Protein AF-A0A453MXB5-F1 (afdb_monomer_lite)

Secondary structure (DSSP, 8-state):
---BTTTS---TTSSS-S--S--TT----BGGGGB-TTT-SB-HHHHHHHS-HHHHHHHHTSPP--S-PPP----TTSSS----HHHHHHHHHHHHHTSS------------THHHHHTTS----

Organism: Aegilops tauschii subsp. strangulata (NCBI:txid200361)

Structure (mmCIF, N/CA/C/O backbone):
data_AF-A0A453MXB5-F1
#
_entry.id   AF-A0A453MXB5-F1
#
loop_
_atom_site.group_PDB
_atom_site.id
_atom_site.type_symbol
_atom_site.label_atom_id
_atom_site.label_alt_id
_atom_site.label_comp_id
_atom_site.label_asym_id
_atom_site.label_entity_id
_atom_site.label_seq_id
_atom_site.pdbx_PDB_ins_code
_atom_site.Cartn_x
_atom_site.Cartn_y
_atom_site.Cartn_z
_atom_site.occupancy
_atom_site.B_iso_or_equiv
_atom_site.auth_seq_id
_atom_site.auth_comp_id
_atom_site.auth_asym_id
_atom_site.auth_atom_id
_atom_site.pdbx_PDB_model_num
ATOM 1 N N . SER A 1 1 ? -10.078 7.341 7.292 1.00 56.44 1 SER A N 1
ATOM 2 C CA . SER A 1 1 ? -8.613 7.198 7.184 1.00 56.44 1 SER A CA 1
ATOM 3 C C . SER A 1 1 ? -7.994 8.289 6.319 1.00 56.44 1 SER A C 1
ATOM 5 O O . SER A 1 1 ? -8.645 8.797 5.415 1.00 56.44 1 SER A O 1
ATOM 7 N N . LYS A 1 2 ? -6.744 8.692 6.587 1.00 69.81 2 LYS A N 1
ATOM 8 C CA . LYS A 1 2 ? -6.060 9.813 5.884 1.00 69.81 2 LYS A CA 1
ATOM 9 C C . LYS A 1 2 ? -5.199 9.401 4.677 1.00 69.81 2 LYS A C 1
ATOM 11 O O . LYS A 1 2 ? -4.525 10.253 4.109 1.00 69.81 2 LYS A O 1
ATOM 16 N N . ILE A 1 3 ? -5.202 8.125 4.302 1.00 78.00 3 ILE A N 1
ATOM 17 C CA . ILE A 1 3 ? -4.267 7.560 3.318 1.00 78.00 3 ILE A CA 1
ATOM 18 C C . ILE A 1 3 ? -4.746 7.848 1.886 1.00 78.00 3 ILE A C 1
ATOM 20 O O . ILE A 1 3 ? -5.895 7.555 1.536 1.00 78.00 3 ILE A O 1
ATOM 24 N N . ASN A 1 4 ? -3.860 8.405 1.059 1.00 82.94 4 ASN A N 1
ATOM 25 C CA . ASN A 1 4 ? -4.102 8.716 -0.348 1.00 82.94 4 ASN A CA 1
ATOM 26 C C . ASN A 1 4 ? -3.652 7.552 -1.242 1.00 82.94 4 ASN A C 1
ATOM 28 O O . ASN A 1 4 ? -2.498 7.132 -1.201 1.00 82.94 4 ASN A O 1
ATOM 32 N N . ILE A 1 5 ? -4.551 7.066 -2.099 1.00 83.56 5 ILE A N 1
ATOM 33 C CA . ILE A 1 5 ? -4.321 5.897 -2.962 1.00 83.56 5 ILE A CA 1
ATOM 34 C C . ILE A 1 5 ? -3.153 6.115 -3.945 1.00 83.56 5 ILE A C 1
ATOM 36 O O . ILE A 1 5 ? -2.433 5.175 -4.277 1.00 83.56 5 ILE A O 1
ATOM 40 N N . TRP A 1 6 ? -2.963 7.348 -4.424 1.00 81.94 6 TRP A N 1
ATOM 41 C CA . TRP A 1 6 ? -2.036 7.668 -5.518 1.00 81.94 6 TRP A CA 1
ATOM 42 C C . TRP A 1 6 ? -0.664 8.137 -5.033 1.00 81.94 6 TRP A C 1
ATOM 44 O O . TRP A 1 6 ? 0.345 7.953 -5.720 1.00 81.94 6 TRP A O 1
ATOM 54 N N . GLU A 1 7 ? -0.623 8.786 -3.872 1.00 78.75 7 GLU A N 1
ATOM 55 C CA . GLU A 1 7 ? 0.593 9.415 -3.352 1.00 78.75 7 GLU A CA 1
ATOM 56 C C . GLU A 1 7 ? 1.331 8.508 -2.367 1.00 78.75 7 GLU A C 1
ATOM 58 O O . GLU A 1 7 ? 2.570 8.439 -2.412 1.00 78.75 7 GLU A O 1
ATOM 63 N N . ASP A 1 8 ? 0.582 7.767 -1.546 1.00 78.62 8 ASP A N 1
ATOM 64 C CA . ASP A 1 8 ? 1.132 6.961 -0.465 1.00 78.62 8 ASP A CA 1
ATOM 65 C C . ASP A 1 8 ? 1.574 5.568 -0.924 1.00 78.62 8 ASP A C 1
ATOM 67 O O . ASP A 1 8 ? 1.127 5.001 -1.924 1.00 78.62 8 ASP A O 1
ATOM 71 N N . CYS A 1 9 ? 2.511 4.997 -0.166 1.00 76.56 9 CYS A N 1
ATOM 72 C CA . CYS A 1 9 ? 3.048 3.661 -0.414 1.00 76.56 9 CYS A CA 1
ATOM 73 C C . CYS A 1 9 ? 2.100 2.583 0.127 1.00 76.56 9 CYS A C 1
ATOM 75 O O . CYS A 1 9 ? 2.360 1.994 1.176 1.00 76.56 9 CYS A O 1
ATOM 77 N N . LEU A 1 10 ? 1.003 2.352 -0.589 1.00 77.31 10 LEU A N 1
ATOM 78 C CA . LEU A 1 10 ? -0.075 1.458 -0.176 1.00 77.31 10 LEU A CA 1
ATOM 79 C C . LEU A 1 10 ? 0.236 -0.037 -0.365 1.00 77.31 10 LEU A C 1
ATOM 81 O O . LEU A 1 10 ? -0.278 -0.873 0.370 1.00 77.31 10 LEU A O 1
ATOM 85 N N . ILE A 1 11 ? 1.080 -0.395 -1.338 1.00 79.50 11 ILE A N 1
ATOM 86 C CA . ILE A 1 11 ? 1.325 -1.793 -1.715 1.00 79.50 11 ILE A CA 1
ATOM 87 C C . ILE A 1 11 ? 2.590 -2.320 -1.016 1.00 79.50 11 ILE A C 1
ATOM 89 O O . ILE A 1 11 ? 3.694 -1.922 -1.394 1.00 79.50 11 ILE A O 1
ATOM 93 N N . PRO A 1 12 ? 2.497 -3.279 -0.077 1.00 67.12 12 PRO A N 1
ATOM 94 C CA . PRO A 1 12 ? 3.662 -3.761 0.669 1.00 67.12 12 PRO A CA 1
ATOM 95 C C . PRO A 1 12 ? 4.668 -4.558 -0.182 1.00 67.12 12 PRO A C 1
ATOM 97 O O . PRO A 1 12 ? 5.870 -4.479 0.064 1.00 67.12 12 PRO A O 1
ATOM 100 N N . ASN A 1 13 ? 4.202 -5.282 -1.208 1.00 65.88 13 ASN A N 1
ATOM 101 C CA . ASN A 1 13 ? 5.012 -6.242 -1.979 1.00 65.88 13 ASN A CA 1
ATOM 102 C C . ASN A 1 13 ? 5.480 -5.735 -3.362 1.00 65.88 13 ASN A C 1
ATOM 104 O O . ASN A 1 13 ? 5.952 -6.524 -4.178 1.00 65.88 13 ASN A O 1
ATOM 108 N N . SER A 1 14 ? 5.343 -4.439 -3.660 1.00 69.19 14 SER A N 1
ATOM 109 C CA . SER A 1 14 ? 5.809 -3.845 -4.926 1.00 69.19 14 SER A CA 1
ATOM 110 C C . SER A 1 14 ? 7.140 -3.115 -4.735 1.00 69.19 14 SER A C 1
ATOM 112 O O . SER A 1 14 ? 7.382 -2.534 -3.682 1.00 69.19 14 SER A O 1
ATOM 114 N N . SER A 1 15 ? 7.999 -3.090 -5.757 1.00 70.62 15 SER A N 1
ATOM 115 C CA . SER A 1 15 ? 9.268 -2.346 -5.728 1.00 70.62 15 SER A CA 1
ATOM 116 C C . SER A 1 15 ? 9.053 -0.839 -5.551 1.00 70.62 15 SER A C 1
ATOM 118 O O . SER A 1 15 ? 9.760 -0.200 -4.772 1.00 70.62 15 SER A O 1
ATOM 120 N N . SER A 1 16 ? 8.040 -0.281 -6.220 1.00 73.62 16 SER A N 1
ATOM 121 C CA . SER A 1 16 ? 7.628 1.119 -6.076 1.00 73.62 16 SER A CA 1
ATOM 122 C C . SER A 1 16 ? 6.764 1.356 -4.837 1.00 73.62 16 SER A C 1
ATOM 124 O O . SER A 1 16 ? 6.662 2.493 -4.385 1.00 73.62 16 SER A O 1
ATOM 126 N N . ARG A 1 17 ? 6.121 0.302 -4.308 1.00 74.56 17 ARG A N 1
ATOM 127 C CA . ARG A 1 17 ? 5.091 0.332 -3.245 1.00 74.56 17 ARG A CA 1
ATOM 128 C C . ARG A 1 17 ? 3.890 1.241 -3.521 1.00 74.56 17 ARG A C 1
ATOM 130 O O . ARG A 1 17 ? 3.016 1.388 -2.675 1.00 74.56 17 ARG A O 1
ATOM 137 N N . LYS A 1 18 ? 3.831 1.804 -4.721 1.00 82.25 18 LYS A N 1
ATOM 138 C CA . LYS A 1 18 ? 2.734 2.604 -5.247 1.00 82.25 18 LYS A CA 1
ATOM 139 C C . LYS A 1 18 ? 1.976 1.779 -6.269 1.00 82.25 18 LYS A C 1
ATOM 141 O O . LYS A 1 18 ? 2.555 0.882 -6.892 1.00 82.25 18 LYS A O 1
ATOM 146 N N . ILE A 1 19 ? 0.709 2.114 -6.452 1.00 83.75 19 ILE A N 1
ATOM 147 C CA . ILE A 1 19 ? -0.058 1.630 -7.594 1.00 83.75 19 ILE A CA 1
ATOM 148 C C . ILE A 1 19 ? 0.619 2.074 -8.895 1.00 83.75 19 ILE A C 1
ATOM 150 O O . ILE A 1 19 ? 1.190 3.163 -8.988 1.00 83.75 19 ILE A O 1
ATOM 154 N N . ILE A 1 20 ? 0.602 1.187 -9.880 1.00 84.81 20 ILE A N 1
ATOM 155 C CA . ILE A 1 20 ? 1.126 1.433 -11.229 1.00 84.81 20 ILE A CA 1
ATOM 156 C C . ILE A 1 20 ? 0.029 1.906 -12.180 1.00 84.81 20 ILE A C 1
ATOM 158 O O . ILE A 1 20 ? 0.331 2.487 -13.220 1.00 84.81 20 ILE A O 1
ATOM 162 N N . THR A 1 21 ? -1.233 1.696 -11.808 1.00 83.69 21 THR A N 1
ATOM 163 C CA . THR A 1 21 ? -2.396 2.224 -12.511 1.00 83.69 21 THR A CA 1
ATOM 164 C C . THR A 1 21 ? -2.273 3.738 -12.662 1.00 83.69 21 THR A C 1
ATOM 166 O O . THR A 1 21 ? -2.029 4.462 -11.698 1.00 83.69 21 THR A O 1
ATOM 169 N N . VAL A 1 22 ? -2.468 4.239 -13.881 1.00 81.62 22 VAL A N 1
ATOM 170 C CA . VAL A 1 22 ? -2.443 5.679 -14.156 1.00 81.62 22 VAL A CA 1
ATOM 171 C C . VAL A 1 22 ? -3.751 6.308 -13.673 1.00 81.62 22 VAL A C 1
ATOM 173 O O . VAL A 1 22 ? -4.832 5.847 -14.038 1.00 81.62 22 VAL A O 1
ATOM 176 N N . ARG A 1 23 ? -3.659 7.386 -12.883 1.00 76.62 23 ARG A N 1
ATOM 177 C CA . ARG A 1 23 ? -4.818 8.055 -12.263 1.00 76.62 23 ARG A CA 1
ATOM 178 C C . ARG A 1 23 ? -5.910 8.464 -13.251 1.00 76.62 23 ARG A C 1
ATOM 180 O O . ARG A 1 23 ? -7.087 8.336 -12.930 1.00 76.62 23 ARG A O 1
ATOM 187 N N . GLY A 1 24 ? -5.544 8.941 -14.441 1.00 75.88 24 GLY A N 1
ATOM 188 C CA . GLY A 1 24 ? -6.515 9.436 -15.423 1.00 75.88 24 GLY A CA 1
ATOM 189 C C . GLY A 1 24 ? -7.453 10.499 -14.826 1.00 75.88 24 GLY A C 1
ATOM 190 O O . GLY A 1 24 ? -7.021 11.317 -14.017 1.00 75.88 24 GLY A O 1
ATOM 191 N N . ASN A 1 25 ? -8.738 10.464 -15.200 1.00 71.75 25 ASN A N 1
ATOM 192 C CA . ASN A 1 25 ? -9.783 11.368 -14.693 1.00 71.75 25 ASN A CA 1
ATOM 193 C C . ASN A 1 25 ? -10.586 10.763 -13.522 1.00 71.75 25 ASN A C 1
ATOM 195 O O . ASN A 1 25 ? -11.815 10.816 -13.504 1.00 71.75 25 ASN A O 1
ATOM 199 N N . ARG A 1 26 ? -9.915 10.089 -12.586 1.00 73.12 26 ARG A N 1
ATOM 200 C CA . ARG A 1 26 ? -10.600 9.373 -11.501 1.00 73.12 26 ARG A CA 1
ATOM 201 C C . ARG A 1 26 ? -10.822 10.250 -10.282 1.00 73.12 26 ARG A C 1
ATOM 203 O O . ARG A 1 26 ? -9.920 10.968 -9.846 1.00 73.12 26 ARG A O 1
ATOM 210 N N . VAL A 1 27 ? -12.031 10.128 -9.739 1.00 75.69 27 VAL A N 1
ATOM 211 C CA . VAL A 1 27 ? -12.520 10.891 -8.584 1.00 75.69 27 VAL A CA 1
ATOM 212 C C . VAL A 1 27 ? -12.009 10.303 -7.268 1.00 75.69 27 VAL A C 1
ATOM 214 O O . VAL A 1 27 ? -11.748 11.059 -6.339 1.00 75.69 27 VAL A O 1
ATOM 217 N N . LEU A 1 28 ? -11.793 8.983 -7.214 1.00 80.94 28 LEU A N 1
ATOM 218 C CA . LEU A 1 28 ? -11.323 8.293 -6.013 1.00 80.94 28 LEU A CA 1
ATOM 219 C C . LEU A 1 28 ? -9.921 8.768 -5.630 1.00 80.94 28 LEU A C 1
ATOM 221 O O . LEU A 1 28 ? -8.984 8.709 -6.433 1.00 80.94 28 LEU A O 1
ATOM 225 N N . THR A 1 29 ? -9.768 9.229 -4.397 1.00 83.31 29 THR A N 1
ATOM 226 C CA . THR A 1 29 ? -8.509 9.746 -3.849 1.00 83.31 29 THR A CA 1
ATOM 227 C C . THR A 1 29 ? -8.064 8.999 -2.606 1.00 83.31 29 THR A C 1
ATOM 229 O O . THR A 1 29 ? -6.858 8.898 -2.368 1.00 83.31 29 THR A O 1
ATOM 232 N N . ARG A 1 30 ? -8.999 8.449 -1.828 1.00 84.75 30 ARG A N 1
ATOM 233 C CA . ARG A 1 30 ? -8.707 7.884 -0.511 1.00 84.75 30 ARG A CA 1
ATOM 234 C C . ARG A 1 30 ? -9.082 6.424 -0.404 1.00 84.75 30 ARG A C 1
ATOM 236 O O . ARG A 1 30 ? -10.072 5.977 -0.961 1.00 84.75 30 ARG A O 1
ATOM 243 N N . VAL A 1 31 ? -8.314 5.705 0.404 1.00 83.94 31 VAL A N 1
ATOM 244 C CA . VAL A 1 31 ? -8.510 4.267 0.639 1.00 83.94 31 VAL A CA 1
ATOM 245 C C . VAL A 1 31 ? -9.875 3.966 1.251 1.00 83.94 31 VAL A C 1
ATOM 247 O O . VAL A 1 31 ? -10.469 2.945 0.937 1.00 83.94 31 VAL A O 1
ATOM 250 N N . GLU A 1 32 ? -10.392 4.874 2.082 1.00 83.62 32 GLU A N 1
ATOM 251 C CA . GLU A 1 32 ? -11.722 4.744 2.689 1.00 83.62 32 GLU A CA 1
ATOM 252 C C . GLU A 1 32 ? -12.858 4.707 1.657 1.00 83.62 32 GLU A C 1
ATOM 254 O O . GLU A 1 32 ? -13.893 4.118 1.928 1.00 83.62 32 GLU A O 1
ATOM 259 N N . GLU A 1 33 ? -12.651 5.277 0.466 1.00 86.50 33 GLU A N 1
ATOM 260 C CA . GLU A 1 33 ? -13.631 5.266 -0.629 1.00 86.50 33 GLU A CA 1
ATOM 261 C C . GLU A 1 33 ? -13.645 3.932 -1.393 1.00 86.50 33 GLU A C 1
ATOM 263 O O . GLU A 1 33 ? -14.530 3.709 -2.211 1.00 86.50 33 GLU A O 1
ATOM 268 N N . LEU A 1 34 ? -12.661 3.056 -1.153 1.00 87.75 34 LEU A N 1
ATOM 269 C CA . LEU A 1 34 ? -12.596 1.702 -1.716 1.00 87.75 34 LEU A CA 1
ATOM 270 C C . LEU A 1 34 ? -13.214 0.648 -0.780 1.00 87.75 34 LEU A C 1
ATOM 272 O O . LEU A 1 34 ? -13.198 -0.538 -1.103 1.00 87.75 34 LEU A O 1
ATOM 276 N N . ILE A 1 35 ? -13.678 1.054 0.404 1.00 87.75 35 ILE A N 1
ATOM 277 C CA . ILE A 1 35 ? -14.250 0.170 1.422 1.00 87.75 35 ILE A CA 1
ATOM 278 C C . ILE A 1 35 ? -15.762 0.382 1.430 1.00 87.75 35 ILE A C 1
ATOM 280 O O . ILE A 1 35 ? -16.233 1.513 1.544 1.00 87.75 35 ILE A O 1
ATOM 284 N N . ASP A 1 36 ? -16.520 -0.707 1.348 1.00 86.69 36 ASP A N 1
ATOM 285 C CA . ASP A 1 36 ? -17.973 -0.664 1.459 1.00 86.69 36 ASP A CA 1
ATOM 286 C C . ASP A 1 36 ? -18.364 -0.240 2.891 1.00 86.69 36 ASP A C 1
ATOM 288 O O . ASP A 1 36 ? -18.003 -0.919 3.862 1.00 86.69 36 ASP A O 1
ATOM 292 N N . PRO A 1 37 ? -19.107 0.871 3.063 1.00 82.94 37 PRO A N 1
ATOM 293 C CA . PRO A 1 37 ? -19.467 1.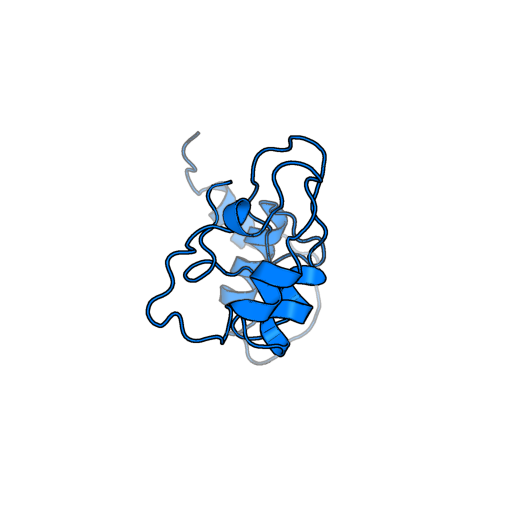393 4.379 1.00 82.94 37 PRO A CA 1
ATOM 294 C C . PRO A 1 37 ? -20.404 0.475 5.177 1.00 82.94 37 PRO A C 1
ATOM 296 O O . PRO A 1 37 ? -20.535 0.659 6.388 1.00 82.94 37 PRO A O 1
ATOM 299 N N . ILE A 1 38 ? -21.075 -0.484 4.531 1.00 82.50 38 ILE A N 1
ATOM 3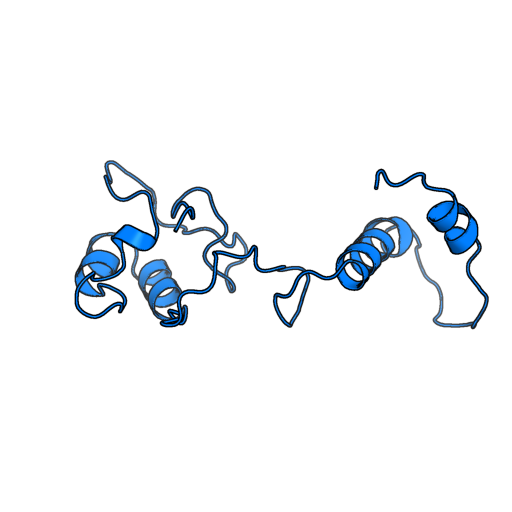00 C CA . ILE A 1 38 ? -22.031 -1.396 5.170 1.00 82.50 38 ILE A CA 1
ATOM 301 C C . ILE A 1 38 ? -21.313 -2.638 5.692 1.00 82.50 38 ILE A C 1
ATOM 303 O O . ILE A 1 38 ? -21.503 -3.031 6.843 1.00 82.50 38 ILE A O 1
ATOM 307 N N . THR A 1 39 ? -20.496 -3.268 4.848 1.00 83.56 39 THR A N 1
ATOM 308 C CA . THR A 1 39 ? -19.792 -4.511 5.194 1.00 83.56 39 THR A CA 1
ATOM 309 C C . THR A 1 39 ? -18.451 -4.257 5.880 1.00 83.56 39 THR A C 1
ATOM 311 O O . THR A 1 39 ? -17.949 -5.127 6.593 1.00 83.56 39 THR A O 1
ATOM 314 N N . GLY A 1 40 ? -17.863 -3.074 5.684 1.00 83.75 40 GLY A N 1
ATOM 315 C CA . GLY A 1 40 ? -16.502 -2.761 6.115 1.00 83.75 40 GLY A CA 1
ATOM 316 C C . GLY A 1 40 ? -15.443 -3.593 5.388 1.00 83.75 40 GLY A C 1
ATOM 317 O O . GLY A 1 40 ? -14.320 -3.700 5.881 1.00 83.75 40 GLY A O 1
ATOM 318 N N . ALA A 1 41 ? -15.804 -4.222 4.268 1.00 87.31 41 ALA A N 1
ATOM 319 C CA . ALA A 1 41 ? -14.915 -4.985 3.406 1.00 87.31 41 ALA A CA 1
ATOM 320 C C . ALA A 1 41 ? -14.513 -4.154 2.178 1.00 87.31 41 ALA A C 1
ATOM 322 O O . ALA A 1 41 ? -15.075 -3.091 1.919 1.00 87.31 41 ALA A O 1
ATOM 323 N N . TRP A 1 42 ? -13.525 -4.628 1.421 1.00 91.12 42 TRP A N 1
ATOM 324 C CA . TRP A 1 42 ? -13.172 -4.009 0.146 1.00 91.12 42 TRP A CA 1
ATOM 325 C C . TRP A 1 42 ? -14.350 -4.100 -0.826 1.00 91.12 42 TRP A C 1
ATOM 327 O O . TRP A 1 42 ? -14.926 -5.175 -0.991 1.00 91.12 42 TRP A O 1
ATOM 337 N N . ASP A 1 43 ? -14.662 -2.996 -1.499 1.00 91.62 43 ASP A N 1
ATOM 338 C CA . ASP A 1 43 ? -15.589 -2.989 -2.627 1.00 91.62 43 ASP A CA 1
ATOM 339 C C . ASP A 1 43 ? -14.853 -3.525 -3.865 1.00 91.62 43 ASP A C 1
ATOM 341 O O . ASP A 1 43 ? -14.147 -2.803 -4.574 1.00 91.62 43 ASP A O 1
ATOM 345 N N . GLU A 1 44 ? -14.927 -4.843 -4.054 1.00 91.12 44 GLU A N 1
ATOM 346 C CA . GLU A 1 44 ? -14.181 -5.552 -5.094 1.00 91.12 44 GLU A CA 1
ATOM 347 C C . GLU A 1 44 ? -14.555 -5.083 -6.503 1.00 91.12 44 GLU A C 1
ATOM 349 O O . GLU A 1 44 ? -13.662 -4.904 -7.337 1.00 91.12 44 GLU A O 1
ATOM 354 N N . ASP A 1 45 ? -15.838 -4.828 -6.753 1.00 90.62 45 ASP A N 1
ATOM 355 C CA . ASP A 1 45 ? -16.327 -4.363 -8.050 1.00 90.62 45 ASP A CA 1
ATOM 356 C C . ASP A 1 45 ? -15.760 -2.972 -8.358 1.00 90.62 45 ASP A C 1
ATOM 358 O O . ASP A 1 45 ? -15.124 -2.761 -9.396 1.00 90.62 45 ASP A O 1
ATOM 362 N N . LEU A 1 46 ? -15.856 -2.042 -7.402 1.00 90.81 46 LEU A N 1
ATOM 363 C CA . LEU A 1 46 ? -15.310 -0.691 -7.537 1.00 90.81 46 LEU A CA 1
ATOM 364 C C . LEU A 1 46 ? -13.790 -0.707 -7.740 1.00 90.81 46 LEU A C 1
ATOM 366 O O . LEU A 1 46 ? -13.256 0.042 -8.569 1.00 90.81 46 LEU A O 1
ATOM 370 N N . ILE A 1 47 ? -13.075 -1.567 -7.013 1.00 90.31 47 ILE A N 1
ATOM 371 C CA . ILE A 1 47 ? -11.623 -1.721 -7.134 1.00 90.31 47 ILE A CA 1
ATOM 372 C C . ILE A 1 47 ? -11.238 -2.272 -8.506 1.00 90.31 47 ILE A C 1
ATOM 374 O O . ILE A 1 47 ? -10.291 -1.757 -9.100 1.00 90.31 47 ILE A O 1
ATOM 378 N N . ARG A 1 48 ? -11.935 -3.291 -9.018 1.00 90.56 48 ARG A N 1
ATOM 379 C CA . ARG A 1 48 ? -11.629 -3.922 -10.314 1.00 90.56 48 ARG A CA 1
ATOM 380 C C . ARG A 1 48 ? -11.995 -3.037 -11.505 1.00 90.56 48 ARG A C 1
ATOM 382 O O . ARG A 1 48 ? -11.275 -3.064 -12.501 1.00 90.56 48 ARG A O 1
ATOM 389 N N . ASP A 1 49 ? -13.039 -2.221 -11.386 1.00 89.62 49 ASP A N 1
ATOM 390 C CA . ASP A 1 49 ? -13.454 -1.273 -12.428 1.00 89.62 49 ASP A CA 1
ATOM 391 C C . ASP A 1 49 ? -12.507 -0.083 -12.540 1.00 89.62 49 ASP A C 1
ATOM 393 O O . ASP A 1 49 ? -12.240 0.448 -13.624 1.00 89.62 49 ASP A O 1
ATOM 397 N N . ASN A 1 50 ? -11.972 0.349 -11.401 1.00 87.88 50 ASN A N 1
ATOM 398 C CA . ASN A 1 50 ? -11.002 1.416 -11.384 1.00 87.88 50 ASN A CA 1
ATOM 399 C C . ASN A 1 50 ? -9.615 0.833 -11.663 1.00 87.88 50 ASN A C 1
ATOM 401 O O . ASN A 1 50 ? -8.996 1.142 -12.672 1.00 87.88 50 ASN A O 1
ATOM 405 N N . LEU A 1 51 ? -9.034 0.021 -10.804 1.00 88.19 51 LEU A N 1
ATOM 406 C CA . LEU A 1 51 ? -7.607 -0.286 -10.879 1.00 88.19 51 LEU A CA 1
ATOM 407 C C . LEU A 1 51 ? -7.259 -1.340 -11.934 1.00 88.19 51 LEU A C 1
ATOM 409 O O . LEU A 1 51 ? -8.063 -2.190 -12.300 1.00 88.19 51 LEU A O 1
ATOM 413 N N . TRP A 1 52 ? -6.022 -1.298 -12.439 1.00 89.88 52 TRP A N 1
ATOM 414 C CA . TRP A 1 52 ? -5.523 -2.401 -13.254 1.00 89.88 52 TRP A CA 1
ATOM 415 C C . TRP A 1 52 ? -5.546 -3.690 -12.446 1.00 89.88 52 TRP A C 1
ATOM 417 O O . TRP A 1 52 ? -5.269 -3.674 -11.248 1.00 89.88 52 TRP A O 1
ATOM 427 N N . HIS A 1 53 ? -5.786 -4.810 -13.128 1.00 88.81 53 HIS A N 1
ATOM 428 C CA . HIS A 1 53 ? -5.915 -6.124 -12.500 1.00 88.81 53 HIS A CA 1
ATOM 429 C C . HIS A 1 53 ? -4.798 -6.415 -11.483 1.00 88.81 53 HIS A C 1
ATOM 431 O O . HIS A 1 53 ? -5.061 -6.827 -10.363 1.00 88.81 53 HIS A O 1
ATOM 437 N N . ILE A 1 54 ? -3.549 -6.094 -11.829 1.00 87.88 54 ILE A N 1
ATOM 438 C CA . ILE A 1 54 ? -2.389 -6.301 -10.956 1.00 87.88 54 ILE A CA 1
ATOM 439 C C . ILE A 1 54 ? -2.435 -5.490 -9.647 1.00 87.88 54 ILE A C 1
ATOM 441 O O . ILE A 1 54 ? -1.946 -5.957 -8.621 1.00 87.88 54 ILE A O 1
ATOM 445 N N . ASP A 1 55 ? -2.980 -4.274 -9.669 1.00 86.88 55 ASP A N 1
ATOM 446 C CA . ASP A 1 55 ? -3.099 -3.425 -8.483 1.00 86.88 55 ASP A CA 1
ATOM 447 C C . ASP A 1 55 ? -4.345 -3.791 -7.684 1.00 86.88 55 ASP A C 1
ATOM 449 O O . ASP A 1 55 ? -4.263 -3.869 -6.462 1.00 86.88 55 ASP A O 1
ATOM 453 N N . ALA A 1 56 ? -5.453 -4.096 -8.366 1.00 89.62 56 ALA A N 1
ATOM 454 C CA . ALA A 1 56 ? -6.676 -4.596 -7.750 1.00 89.62 56 ALA A CA 1
ATOM 455 C C . ALA A 1 56 ? -6.393 -5.836 -6.886 1.00 89.62 56 ALA A C 1
ATOM 457 O O . ALA A 1 56 ? -6.668 -5.827 -5.690 1.00 89.62 56 ALA A O 1
ATOM 458 N N . GLU A 1 57 ? -5.728 -6.850 -7.446 1.00 89.50 57 GLU A N 1
ATOM 459 C CA . GLU A 1 57 ? -5.353 -8.072 -6.717 1.00 89.50 57 GLU A CA 1
ATOM 460 C C . GLU A 1 57 ? -4.485 -7.780 -5.485 1.00 89.50 57 GLU A C 1
ATOM 462 O O . GLU A 1 57 ? -4.643 -8.393 -4.432 1.00 89.50 57 GLU A O 1
ATOM 467 N N . ARG A 1 58 ? -3.567 -6.814 -5.582 1.00 87.44 58 ARG A N 1
ATOM 468 C CA . ARG A 1 58 ? -2.688 -6.452 -4.463 1.00 87.44 58 ARG A CA 1
ATOM 469 C C . ARG A 1 58 ? -3.421 -5.712 -3.356 1.00 87.44 58 ARG A C 1
ATOM 471 O O . ARG A 1 58 ? -3.081 -5.923 -2.198 1.00 87.44 58 ARG A O 1
ATOM 478 N N . ILE A 1 59 ? -4.372 -4.845 -3.699 1.00 86.88 59 ILE A N 1
ATOM 479 C CA . ILE A 1 59 ? -5.179 -4.120 -2.712 1.00 86.88 59 ILE A CA 1
ATOM 480 C C . ILE A 1 59 ? -6.124 -5.079 -1.997 1.00 86.88 59 ILE A C 1
ATOM 482 O O . ILE A 1 59 ? -6.182 -5.050 -0.774 1.00 86.88 59 ILE A O 1
ATOM 486 N N . LEU A 1 60 ? -6.772 -5.989 -2.727 1.00 87.31 60 LEU A N 1
ATOM 487 C CA . LEU A 1 60 ? -7.663 -6.997 -2.143 1.00 87.31 60 LEU A CA 1
ATOM 488 C C . LEU A 1 60 ? -6.937 -7.939 -1.166 1.00 87.31 60 LEU A C 1
ATOM 490 O O . LEU A 1 60 ? -7.546 -8.456 -0.234 1.00 87.31 60 LEU A O 1
ATOM 494 N N . GLN A 1 61 ? -5.624 -8.131 -1.331 1.00 86.44 61 GLN A N 1
ATOM 495 C CA . GLN A 1 61 ? -4.791 -8.890 -0.390 1.00 86.44 61 GLN A CA 1
ATOM 496 C C . GLN A 1 61 ? -4.446 -8.134 0.901 1.00 86.44 61 GLN A C 1
ATOM 498 O O . GLN A 1 61 ? -3.920 -8.746 1.835 1.00 86.44 61 GLN A O 1
ATOM 503 N N . ILE A 1 62 ? -4.686 -6.822 0.975 1.00 84.56 62 ILE A N 1
ATOM 504 C CA . ILE A 1 62 ? -4.434 -6.045 2.190 1.00 84.56 62 ILE A CA 1
ATOM 505 C C . ILE A 1 62 ? -5.552 -6.366 3.190 1.00 84.56 62 ILE A C 1
ATOM 507 O O . ILE A 1 62 ? -6.717 -6.091 2.904 1.00 84.56 62 ILE A O 1
ATOM 511 N N . PRO A 1 63 ? -5.238 -6.930 4.369 1.00 81.69 63 PRO A N 1
ATOM 512 C CA . PRO A 1 63 ? -6.256 -7.214 5.368 1.00 81.69 63 PRO A CA 1
ATOM 513 C C . PRO A 1 63 ? -6.830 -5.906 5.921 1.00 81.69 63 PRO A C 1
ATOM 515 O O . PRO A 1 63 ? -6.082 -5.035 6.371 1.00 81.69 63 PRO A O 1
ATOM 518 N N . ILE A 1 64 ? -8.158 -5.783 5.920 1.00 80.81 64 ILE A N 1
ATOM 519 C CA . ILE A 1 64 ? -8.850 -4.677 6.585 1.00 80.81 64 ILE A CA 1
ATOM 520 C C . ILE A 1 64 ? -8.938 -4.998 8.075 1.00 80.81 64 ILE A C 1
ATOM 522 O O . ILE A 1 64 ? -9.377 -6.074 8.482 1.00 80.81 64 ILE A O 1
ATOM 526 N N . HIS A 1 65 ? -8.502 -4.055 8.903 1.00 73.44 65 HIS A N 1
ATOM 527 C CA . HIS A 1 65 ? -8.622 -4.176 10.346 1.00 73.44 65 HIS A CA 1
ATOM 528 C C . HIS A 1 65 ? -9.984 -3.630 10.791 1.00 73.44 65 HIS A C 1
ATOM 530 O O . HIS A 1 65 ? -10.237 -2.434 10.684 1.00 73.44 65 HIS A O 1
ATOM 536 N N . HIS A 1 66 ? -10.868 -4.497 11.288 1.00 66.81 66 HIS A N 1
ATOM 537 C CA . HIS A 1 66 ? -12.230 -4.107 11.685 1.00 66.81 66 HIS A CA 1
ATOM 538 C C . HIS A 1 66 ? -12.316 -3.440 13.067 1.00 66.81 66 HIS A C 1
ATOM 540 O O . HIS A 1 66 ? -13.352 -2.874 13.415 1.00 66.81 66 HIS A O 1
ATOM 546 N N . GLN A 1 67 ? -11.257 -3.497 13.883 1.00 65.75 67 GLN A N 1
ATOM 547 C CA . GLN A 1 67 ? -11.225 -2.715 15.120 1.00 65.75 67 GLN A CA 1
ATOM 548 C C . GLN A 1 67 ? -10.835 -1.274 14.798 1.00 65.75 67 GLN A C 1
ATOM 550 O O . GLN A 1 67 ? -9.892 -1.052 14.039 1.00 65.75 67 GLN A O 1
ATOM 555 N N . GLN A 1 68 ? -11.524 -0.318 15.430 1.00 57.97 68 GLN A N 1
ATOM 556 C CA . GLN A 1 68 ? -11.184 1.107 15.421 1.00 57.97 68 GLN A CA 1
ATOM 557 C C . GLN A 1 68 ? -9.820 1.332 16.085 1.00 57.97 68 GLN A C 1
ATOM 559 O O . GLN A 1 68 ? -9.713 1.689 17.255 1.00 57.97 68 GLN A O 1
ATOM 564 N N . THR A 1 69 ? -8.760 1.070 15.340 1.00 58.06 69 THR A N 1
ATOM 565 C CA . THR A 1 69 ? -7.397 1.465 15.668 1.00 58.06 69 THR A CA 1
ATOM 566 C C . THR A 1 69 ? -7.075 2.705 14.856 1.00 58.06 69 THR A C 1
ATOM 568 O O . THR A 1 69 ? -7.364 2.743 13.662 1.00 58.06 69 THR A O 1
ATOM 571 N N . GLU A 1 70 ? -6.496 3.721 15.492 1.00 59.50 70 GLU A N 1
ATOM 572 C CA . GLU A 1 70 ? -6.019 4.905 14.778 1.00 59.50 70 GLU A CA 1
ATOM 573 C C . GLU A 1 70 ? -5.032 4.505 13.668 1.00 59.50 70 GLU A C 1
ATOM 575 O O . GLU A 1 70 ? -4.204 3.608 13.858 1.00 59.50 70 GLU A O 1
ATOM 580 N N . ASP A 1 71 ? -5.129 5.171 12.510 1.00 60.03 71 ASP A N 1
ATOM 581 C CA . ASP A 1 71 ? -4.204 4.975 11.391 1.00 60.03 71 ASP A CA 1
ATOM 582 C C . ASP A 1 71 ? -2.757 5.165 11.898 1.00 60.03 71 ASP A C 1
ATOM 584 O O . ASP A 1 71 ? -2.372 6.263 12.306 1.00 60.03 71 ASP A O 1
ATOM 588 N N . TYR A 1 72 ? -1.933 4.114 11.850 1.00 62.72 72 TYR A N 1
ATOM 589 C CA . TYR A 1 72 ? -0.513 4.185 12.201 1.00 62.72 72 TYR A CA 1
ATOM 590 C C . TYR A 1 72 ? 0.367 3.986 10.966 1.00 62.72 72 TYR A C 1
ATOM 592 O O . TYR A 1 72 ? 0.056 3.215 10.058 1.00 62.72 72 TYR A O 1
ATOM 600 N N . ILE A 1 73 ? 1.514 4.667 10.930 1.00 59.22 73 ILE A N 1
ATOM 601 C CA . ILE A 1 73 ? 2.482 4.506 9.841 1.00 59.22 73 ILE A CA 1
ATOM 602 C C . ILE A 1 73 ? 3.176 3.149 10.005 1.00 59.22 73 ILE A C 1
ATOM 604 O O . ILE A 1 73 ? 3.996 2.960 10.907 1.00 59.22 73 ILE A O 1
ATOM 608 N N . ALA A 1 74 ? 2.880 2.207 9.109 1.00 61.88 74 ALA A N 1
ATOM 609 C CA . ALA A 1 74 ? 3.604 0.946 9.040 1.00 61.88 74 ALA A CA 1
ATOM 610 C C . ALA A 1 74 ? 5.074 1.201 8.653 1.00 61.88 74 ALA A C 1
ATOM 612 O O . ALA A 1 74 ? 5.408 1.748 7.597 1.00 61.88 74 ALA A O 1
ATOM 613 N N . TRP A 1 75 ? 5.995 0.796 9.520 1.00 67.56 75 TRP A N 1
ATOM 614 C CA . TRP A 1 75 ? 7.426 0.919 9.298 1.00 67.56 75 TRP A CA 1
ATOM 615 C C . TRP A 1 75 ? 7.917 -0.185 8.376 1.00 67.56 75 TRP A C 1
ATOM 617 O O . TRP A 1 75 ? 8.290 -1.274 8.807 1.00 67.56 75 TRP A O 1
ATOM 627 N N . HIS A 1 76 ? 8.016 0.139 7.091 1.00 63.59 76 HIS A N 1
ATOM 628 C CA . HIS A 1 76 ? 8.594 -0.720 6.047 1.00 63.59 76 HIS A CA 1
ATOM 629 C C . HIS A 1 76 ? 10.039 -1.161 6.320 1.00 63.59 76 HIS A C 1
ATOM 631 O O . HIS A 1 76 ? 10.628 -1.967 5.594 1.00 63.59 76 HIS A O 1
ATOM 637 N N . LEU A 1 77 ? 10.656 -0.557 7.337 1.00 62.31 77 LEU A N 1
ATOM 638 C CA . LEU A 1 77 ? 12.006 -0.861 7.719 1.00 62.31 77 LEU A CA 1
ATOM 639 C C . LEU A 1 77 ? 12.100 -2.197 8.523 1.00 62.31 77 LEU A C 1
ATOM 641 O O . LEU A 1 77 ? 13.154 -2.844 8.599 1.00 62.31 77 LEU A O 1
ATOM 645 N N . THR A 1 78 ? 10.963 -2.573 9.104 1.00 62.31 78 THR A N 1
ATOM 646 C CA . THR A 1 78 ? 10.559 -3.780 9.830 1.00 62.31 78 THR A CA 1
ATOM 647 C C . THR A 1 78 ? 10.226 -5.028 9.017 1.00 62.31 78 THR A C 1
ATOM 649 O O . THR A 1 78 ? 9.417 -4.873 8.113 1.00 62.31 78 THR A O 1
ATOM 652 N N . LYS A 1 79 ? 10.629 -6.265 9.359 1.00 59.16 79 LYS A N 1
ATOM 653 C CA . LYS A 1 79 ? 9.815 -7.430 8.912 1.00 59.16 79 LYS A CA 1
ATOM 654 C C . LYS A 1 79 ? 8.428 -7.439 9.568 1.00 59.16 79 LYS A C 1
ATOM 656 O O . LYS A 1 79 ? 7.473 -7.915 8.978 1.00 59.16 79 LYS A O 1
ATOM 661 N N . SER A 1 80 ? 8.338 -6.897 10.782 1.00 64.75 80 SER A N 1
ATOM 662 C CA . SER A 1 80 ? 7.087 -6.744 11.525 1.00 64.75 80 SER A CA 1
ATOM 663 C C . SER A 1 80 ? 6.259 -5.531 11.102 1.00 64.75 80 SER A C 1
ATOM 665 O O . SER A 1 80 ? 5.153 -5.376 11.597 1.00 64.75 80 SER A O 1
ATOM 667 N N . GLY A 1 81 ? 6.782 -4.635 10.255 1.00 63.66 81 GLY A N 1
ATOM 668 C CA . GLY A 1 81 ? 6.068 -3.408 9.892 1.00 63.66 81 GLY A CA 1
ATOM 669 C C . GLY A 1 81 ? 5.899 -2.396 11.038 1.00 63.66 81 GLY A C 1
ATOM 670 O O . GLY A 1 81 ? 5.168 -1.427 10.878 1.00 63.66 81 GLY A O 1
ATOM 671 N N . ILE A 1 82 ? 6.541 -2.599 12.196 1.00 70.56 82 ILE A N 1
ATOM 672 C CA . ILE A 1 82 ? 6.348 -1.765 13.396 1.00 70.56 82 ILE A CA 1
ATOM 673 C C . ILE A 1 82 ? 7.516 -0.800 13.571 1.00 70.56 82 ILE A C 1
ATOM 675 O O . ILE A 1 82 ? 8.675 -1.223 13.660 1.00 70.56 82 ILE A O 1
ATOM 679 N N . PHE A 1 83 ? 7.210 0.495 13.679 1.00 67.62 83 PHE A N 1
ATOM 680 C CA . PHE A 1 83 ? 8.214 1.502 14.001 1.00 67.62 83 PHE A CA 1
ATOM 681 C C . PHE A 1 83 ? 8.719 1.291 15.424 1.00 67.62 83 PHE A C 1
ATOM 683 O O . PHE A 1 83 ? 7.954 1.223 16.380 1.00 67.62 83 PHE A O 1
ATOM 690 N N . SER A 1 84 ? 10.036 1.236 15.573 1.00 75.19 84 SER A N 1
ATOM 691 C CA . SER A 1 84 ? 10.681 1.391 16.872 1.00 75.19 84 SER A CA 1
ATOM 692 C C . SER A 1 84 ? 11.930 2.239 16.715 1.00 75.19 84 SER A C 1
ATOM 694 O O . SER A 1 84 ? 12.654 2.094 15.724 1.00 75.19 84 SER A O 1
ATOM 696 N N . VAL A 1 85 ? 12.239 3.055 17.726 1.00 76.00 85 VAL A N 1
ATOM 697 C CA . VAL A 1 85 ? 13.477 3.853 17.782 1.00 76.00 85 VAL A CA 1
ATOM 698 C C . VAL A 1 85 ? 14.702 2.971 17.516 1.00 76.00 85 VAL A C 1
ATOM 700 O O . VAL A 1 85 ? 15.577 3.326 16.731 1.00 76.00 85 VAL A O 1
ATOM 703 N N . ARG A 1 86 ? 14.709 1.749 18.066 1.00 74.62 86 ARG A N 1
ATOM 704 C CA . ARG A 1 86 ? 15.748 0.737 17.824 1.00 74.62 86 ARG A CA 1
ATOM 705 C C . ARG A 1 86 ? 15.896 0.369 16.343 1.00 74.62 86 ARG A C 1
ATOM 707 O O . ARG A 1 86 ? 17.016 0.298 15.843 1.00 74.62 86 ARG A O 1
ATOM 714 N N . SER A 1 87 ? 14.792 0.116 15.639 1.00 73.31 87 SER A N 1
ATOM 715 C CA . SER A 1 87 ? 14.820 -0.236 14.211 1.00 73.31 87 SER A CA 1
ATOM 716 C C . SER A 1 87 ? 15.224 0.935 13.309 1.00 73.31 87 SER A C 1
ATOM 718 O O . SER A 1 87 ? 15.929 0.726 12.321 1.00 73.31 87 SER A O 1
ATOM 720 N N . ALA A 1 88 ? 14.825 2.161 13.665 1.00 75.06 88 ALA A N 1
ATOM 721 C CA . ALA A 1 88 ? 15.245 3.378 12.979 1.00 75.06 88 ALA A CA 1
ATOM 722 C C . ALA A 1 88 ? 16.757 3.592 13.129 1.00 75.06 88 ALA A C 1
ATOM 724 O O . ALA A 1 88 ? 17.465 3.752 12.134 1.00 75.06 88 ALA A O 1
ATOM 725 N N . TYR A 1 89 ? 17.260 3.459 14.359 1.00 77.12 89 TYR A N 1
ATOM 726 C CA . TYR A 1 89 ? 18.681 3.555 14.668 1.00 77.12 89 TYR A CA 1
ATOM 727 C C . TYR A 1 89 ? 19.516 2.503 13.925 1.00 77.12 89 TYR A C 1
ATOM 729 O O . TYR A 1 89 ? 20.524 2.831 13.303 1.00 77.12 89 TYR A O 1
ATOM 737 N N . TYR A 1 90 ? 19.068 1.243 13.920 1.00 77.38 90 TYR A N 1
ATOM 738 C CA . TYR A 1 90 ? 19.746 0.165 13.194 1.00 77.38 90 TYR A CA 1
ATOM 739 C C . TYR A 1 90 ? 19.916 0.482 11.702 1.00 77.38 90 TYR A C 1
ATOM 741 O O . TYR A 1 90 ? 20.966 0.204 11.121 1.00 77.38 90 TYR A O 1
ATOM 749 N N . ARG A 1 91 ? 18.904 1.088 11.071 1.00 76.00 91 ARG A N 1
ATOM 750 C CA . ARG A 1 91 ? 18.989 1.444 9.654 1.00 76.00 91 ARG A CA 1
ATOM 751 C C . ARG A 1 91 ? 19.855 2.651 9.379 1.00 76.00 91 ARG A C 1
ATOM 753 O O . ARG A 1 91 ? 20.621 2.592 8.425 1.00 76.00 91 ARG A O 1
ATOM 760 N N . GLN A 1 92 ? 19.797 3.679 10.221 1.00 75.12 92 GLN A N 1
ATOM 761 C CA . GLN A 1 92 ? 20.721 4.801 10.104 1.00 75.12 92 GLN A CA 1
ATOM 762 C C . GLN A 1 92 ? 22.170 4.324 10.244 1.00 75.12 92 GLN A C 1
ATOM 764 O O . GLN A 1 92 ? 23.007 4.696 9.429 1.00 75.12 92 GLN A O 1
ATOM 769 N N . TRP A 1 93 ? 22.464 3.443 11.205 1.00 73.50 93 TRP A N 1
ATOM 770 C CA . TRP A 1 93 ? 23.792 2.845 11.371 1.00 73.50 93 TRP A CA 1
ATOM 771 C C . TRP A 1 93 ? 24.240 2.046 10.136 1.00 73.50 93 TRP A C 1
ATOM 773 O O . TRP A 1 93 ? 25.365 2.219 9.667 1.00 73.50 93 TRP A O 1
ATOM 783 N N . LYS A 1 94 ? 23.354 1.223 9.560 1.00 73.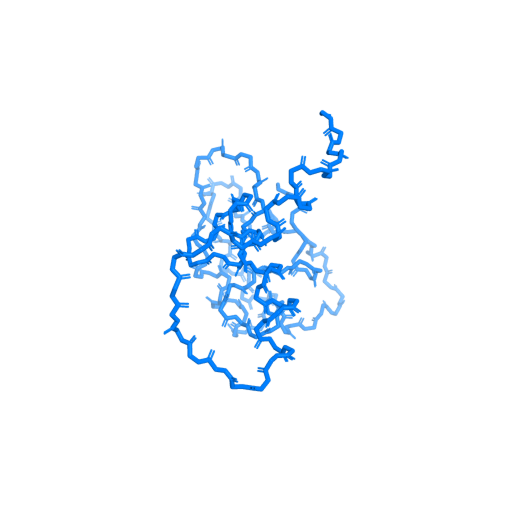44 94 LYS A N 1
ATOM 784 C CA . LYS A 1 94 ? 23.647 0.461 8.337 1.00 73.44 94 LYS A CA 1
ATOM 785 C C . LYS A 1 94 ? 23.939 1.370 7.137 1.00 73.44 94 LYS A C 1
ATOM 787 O O . LYS A 1 94 ? 24.919 1.143 6.436 1.00 73.44 94 LYS A O 1
ATOM 792 N N . ASP A 1 95 ? 23.119 2.390 6.915 1.00 69.12 95 ASP A N 1
ATOM 793 C CA . ASP A 1 95 ? 23.254 3.306 5.775 1.00 69.12 95 ASP A CA 1
ATOM 794 C C . ASP A 1 95 ? 24.492 4.211 5.875 1.00 69.12 95 ASP A C 1
ATOM 796 O O . ASP A 1 95 ? 25.146 4.505 4.881 1.00 69.12 95 ASP A O 1
ATOM 800 N N . SER A 1 96 ? 24.861 4.614 7.092 1.00 69.00 96 SER A N 1
ATOM 801 C CA . SER A 1 96 ? 26.008 5.500 7.307 1.00 69.00 96 SER A CA 1
ATOM 802 C C . SER A 1 96 ? 27.356 4.777 7.359 1.00 69.00 96 SER A C 1
ATOM 804 O O . SER A 1 96 ? 28.369 5.397 7.022 1.00 69.00 96 SER A O 1
ATOM 806 N N . TYR A 1 97 ? 27.396 3.496 7.753 1.00 59.66 97 TYR A N 1
ATOM 807 C CA . TYR A 1 97 ? 28.665 2.827 8.070 1.00 59.66 97 TYR A CA 1
ATOM 808 C C . TYR A 1 97 ? 28.863 1.418 7.491 1.00 59.66 97 TYR A C 1
ATOM 810 O O . TYR A 1 97 ? 30.014 1.004 7.415 1.00 59.66 97 TYR A O 1
ATOM 818 N N . LEU A 1 98 ? 27.829 0.693 7.034 1.00 55.28 98 LEU A N 1
ATOM 819 C CA . LEU A 1 98 ? 28.018 -0.606 6.349 1.00 55.28 98 LEU A CA 1
ATOM 820 C C . LEU A 1 98 ? 28.233 -0.474 4.834 1.00 55.28 98 LEU A C 1
ATOM 822 O O . LEU A 1 98 ? 28.808 -1.363 4.220 1.00 55.28 98 LEU A O 1
ATOM 826 N N . THR A 1 99 ? 27.776 0.612 4.218 1.00 52.25 99 THR A N 1
ATOM 827 C CA . THR A 1 99 ? 27.980 0.907 2.786 1.00 52.25 99 THR A CA 1
ATOM 828 C C . THR A 1 99 ? 29.260 1.702 2.515 1.00 52.25 99 THR A C 1
ATOM 830 O O . THR A 1 99 ? 29.666 1.816 1.362 1.00 52.25 99 THR A O 1
ATOM 833 N N . ARG A 1 100 ? 29.913 2.247 3.556 1.00 51.00 100 ARG A N 1
ATOM 834 C CA . ARG A 1 100 ? 31.147 3.053 3.443 1.00 51.00 100 ARG A CA 1
ATOM 835 C C . ARG A 1 100 ? 32.433 2.308 3.808 1.00 51.00 100 ARG A C 1
ATOM 837 O O . ARG A 1 100 ? 33.502 2.897 3.676 1.00 51.00 100 ARG A O 1
ATOM 844 N N . THR A 1 101 ? 32.366 1.050 4.234 1.00 46.88 101 THR A N 1
ATOM 845 C CA . THR A 1 101 ? 33.556 0.233 4.505 1.00 46.88 101 THR A CA 1
ATOM 846 C C . THR A 1 101 ? 33.675 -0.889 3.469 1.00 46.88 101 THR A C 1
ATOM 848 O O . THR A 1 101 ? 32.812 -1.766 3.409 1.00 46.88 101 THR A O 1
ATOM 851 N N . PRO A 1 102 ? 34.721 -0.904 2.622 1.00 47.31 102 PRO A N 1
ATOM 852 C CA . PRO A 1 102 ? 35.057 -2.106 1.882 1.00 47.31 102 PRO A CA 1
ATOM 853 C C . PRO A 1 102 ? 35.707 -3.073 2.873 1.00 47.31 102 PRO A C 1
ATOM 855 O O . PRO A 1 102 ? 36.770 -2.756 3.382 1.00 47.31 102 PRO A O 1
ATOM 858 N N . SER A 1 103 ? 35.068 -4.220 3.123 1.00 53.41 103 SER A N 1
ATOM 859 C CA . SER A 1 103 ? 35.614 -5.352 3.891 1.00 53.41 103 SER A CA 1
ATOM 860 C C . SER A 1 103 ? 36.082 -5.024 5.313 1.00 53.41 103 SER A C 1
ATOM 862 O O . SER A 1 103 ? 37.118 -4.411 5.508 1.00 53.41 103 SER A O 1
ATOM 864 N N . ASP A 1 104 ? 35.365 -5.509 6.326 1.00 41.16 104 ASP A N 1
ATOM 865 C CA . ASP A 1 104 ? 35.986 -6.446 7.270 1.00 41.16 104 ASP A CA 1
ATOM 866 C C . ASP A 1 104 ? 34.992 -6.931 8.326 1.00 41.16 104 ASP A C 1
ATOM 868 O O . ASP A 1 104 ? 34.285 -6.165 8.976 1.00 41.16 104 ASP A O 1
ATOM 872 N N . GLY A 1 105 ? 34.964 -8.257 8.455 1.00 42.56 105 GLY A N 1
ATOM 873 C CA . GLY A 1 105 ? 35.000 -8.966 9.729 1.00 42.56 105 GLY A CA 1
ATOM 874 C C . GLY A 1 105 ? 34.023 -8.556 10.826 1.00 42.56 105 GLY A C 1
ATOM 875 O O . GLY A 1 105 ? 34.246 -7.622 11.589 1.00 42.56 105 GLY A O 1
ATOM 876 N N . LEU A 1 106 ? 33.029 -9.419 11.031 1.00 58.28 106 LEU A N 1
ATOM 877 C CA . LEU A 1 106 ? 32.416 -9.654 12.335 1.00 58.28 106 LEU A CA 1
ATOM 878 C C . LEU A 1 106 ? 33.506 -9.890 13.399 1.00 58.28 106 LEU A C 1
ATOM 880 O O . LEU A 1 106 ? 34.096 -10.966 13.419 1.00 58.28 106 LEU A O 1
ATOM 884 N N . SER A 1 107 ? 33.748 -8.942 14.307 1.00 43.16 107 SER A N 1
ATOM 885 C CA . SER A 1 107 ? 34.301 -9.265 15.628 1.00 43.16 107 SER A CA 1
ATOM 886 C C . SER A 1 107 ? 34.197 -8.105 16.615 1.00 43.16 107 SER A C 1
ATOM 888 O O . SER A 1 107 ? 34.480 -6.958 16.285 1.00 43.16 107 SER A O 1
ATOM 890 N N . GLY A 1 108 ? 33.881 -8.442 17.865 1.00 41.16 108 GLY A N 1
ATOM 891 C CA . GLY A 1 108 ? 34.369 -7.682 19.011 1.00 41.16 108 GLY A CA 1
ATOM 892 C C . GLY A 1 108 ? 33.352 -6.795 19.714 1.00 41.16 108 GLY A C 1
ATOM 893 O O . GLY A 1 108 ? 33.170 -5.629 19.377 1.00 41.16 108 GLY A O 1
ATOM 894 N N . SER A 1 109 ? 32.786 -7.349 20.787 1.00 51.16 109 SER A N 1
ATOM 895 C CA . SER A 1 109 ? 32.164 -6.654 21.916 1.00 51.16 109 SER A CA 1
ATOM 896 C C . SER A 1 109 ? 33.074 -5.549 22.478 1.00 51.16 109 SER A C 1
ATOM 898 O O . SER A 1 109 ? 33.776 -5.738 23.469 1.00 51.16 109 SER A O 1
ATOM 900 N N . SER A 1 110 ? 33.055 -4.375 21.860 1.00 51.88 110 SER A N 1
ATOM 901 C CA . SER A 1 110 ? 33.566 -3.140 22.442 1.00 51.88 110 SER A CA 1
ATOM 902 C C . SER A 1 110 ? 32.490 -2.074 22.286 1.00 51.88 110 SER A C 1
ATOM 904 O O . SER A 1 110 ? 31.874 -1.954 21.225 1.00 51.88 110 SER A O 1
ATOM 906 N N . SER A 1 111 ? 32.198 -1.341 23.365 1.00 56.12 111 SER A N 1
ATOM 907 C CA . SER A 1 111 ? 31.256 -0.221 23.331 1.00 56.12 111 SER A CA 1
ATOM 908 C C . SER A 1 111 ? 31.746 0.793 22.311 1.00 56.12 111 SER A C 1
ATOM 910 O O . SER A 1 111 ? 32.643 1.591 22.581 1.00 56.12 111 SER A O 1
ATOM 912 N N . HIS A 1 112 ? 31.169 0.714 21.114 1.00 59.53 112 HIS A N 1
ATOM 913 C CA . HIS A 1 112 ? 31.581 1.507 19.974 1.00 59.53 112 HIS A CA 1
ATOM 914 C C . HIS A 1 112 ? 31.507 2.997 20.358 1.00 59.53 112 HIS A C 1
ATOM 916 O O . HIS A 1 112 ? 30.489 3.428 20.916 1.00 59.53 112 HIS A O 1
ATOM 922 N N . PRO A 1 113 ? 32.539 3.815 20.072 1.00 66.44 113 PRO A N 1
ATOM 923 C CA . PRO A 1 113 ? 32.642 5.211 20.527 1.00 66.44 113 PRO A CA 1
ATOM 924 C C . PRO A 1 113 ? 31.4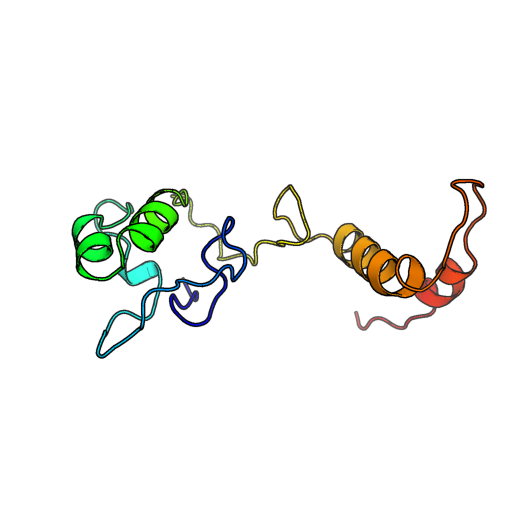84 6.107 20.056 1.00 66.44 113 PRO A C 1
ATOM 926 O O . PRO A 1 113 ? 31.308 7.224 20.541 1.00 66.44 113 PRO A O 1
ATOM 929 N N . ILE A 1 114 ? 30.662 5.594 19.140 1.00 65.19 114 ILE A N 1
ATOM 930 C CA . ILE A 1 114 ? 29.414 6.198 18.682 1.00 65.19 114 ILE A CA 1
ATOM 931 C C . ILE A 1 114 ? 28.393 6.398 19.809 1.00 65.19 114 ILE A C 1
ATOM 933 O O . ILE A 1 114 ? 27.695 7.408 19.795 1.00 65.19 114 ILE A O 1
ATOM 937 N N . TRP A 1 115 ? 28.358 5.526 20.825 1.00 64.25 115 TRP A N 1
ATOM 938 C CA . TRP A 1 115 ? 27.423 5.666 21.946 1.00 64.25 115 TRP A CA 1
ATOM 939 C C . TRP A 1 115 ? 27.622 6.990 22.686 1.00 64.25 115 TRP A C 1
ATOM 941 O O . TRP A 1 115 ? 26.646 7.661 22.996 1.00 64.25 115 TRP A O 1
ATOM 951 N N . LYS A 1 116 ? 28.871 7.442 22.864 1.00 65.62 116 LYS A N 1
ATOM 952 C CA . LYS A 1 116 ? 29.161 8.753 23.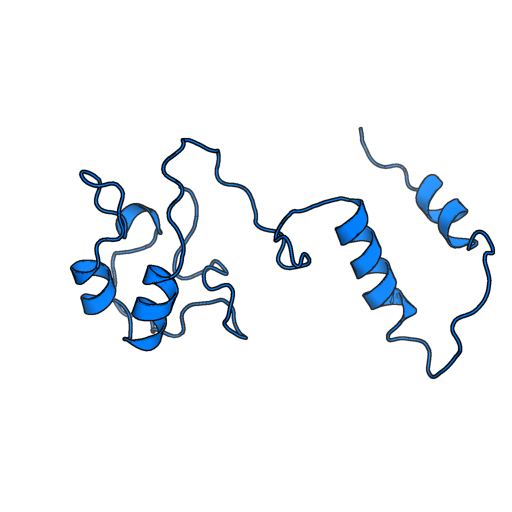471 1.00 65.62 116 LYS A CA 1
ATOM 953 C C . LYS A 1 116 ? 28.620 9.920 22.645 1.00 65.62 116 LYS A C 1
ATOM 955 O O . LYS A 1 116 ? 28.208 10.921 23.211 1.00 65.62 116 LYS A O 1
ATOM 960 N N . LYS A 1 117 ? 28.621 9.810 21.314 1.00 68.44 117 LYS A N 1
ATOM 961 C CA . LYS A 1 117 ? 28.093 10.864 20.435 1.00 68.44 117 LYS A CA 1
ATOM 962 C C . LYS A 1 117 ? 26.570 10.900 20.450 1.00 68.44 117 LYS A C 1
ATOM 964 O O . LYS A 1 117 ? 26.004 11.980 20.472 1.00 68.44 117 LYS A O 1
ATOM 969 N N . ILE A 1 118 ? 25.929 9.735 20.476 1.00 65.44 118 ILE A N 1
ATOM 970 C CA . ILE A 1 118 ? 24.466 9.614 20.464 1.00 65.44 118 ILE A CA 1
ATOM 971 C C . ILE A 1 118 ? 23.858 10.078 21.782 1.00 65.44 118 ILE A C 1
ATOM 973 O O . ILE A 1 118 ? 22.906 10.846 21.760 1.00 65.44 118 ILE A O 1
ATOM 977 N N . TRP A 1 119 ? 24.437 9.678 22.918 1.00 68.31 119 TRP A N 1
ATOM 978 C CA . TRP A 1 119 ? 23.974 10.128 24.235 1.00 68.31 119 TRP A CA 1
ATOM 979 C C . TRP A 1 119 ? 24.172 11.630 2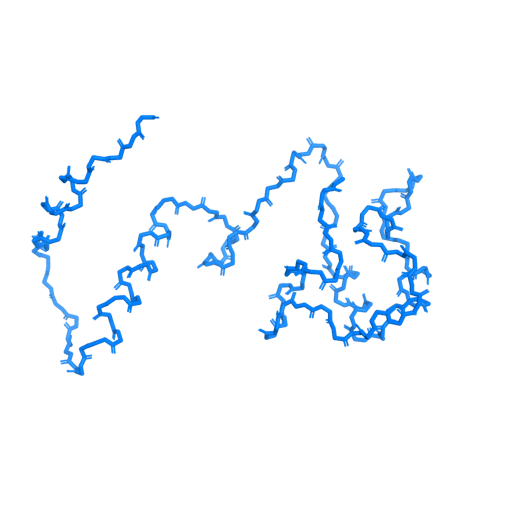4.472 1.00 68.31 119 TRP A C 1
ATOM 981 O O . TRP A 1 119 ? 23.539 12.189 25.359 1.00 68.31 119 TRP A O 1
ATOM 991 N N . ASN A 1 120 ? 25.010 12.285 23.665 1.00 68.88 120 ASN A N 1
ATOM 992 C CA . ASN A 1 120 ? 25.231 13.728 23.718 1.00 68.88 120 ASN A CA 1
ATOM 993 C C . ASN A 1 120 ? 24.350 14.517 22.735 1.00 68.88 120 ASN A C 1
ATOM 995 O O . ASN A 1 120 ? 24.479 15.738 22.654 1.00 68.88 120 ASN A O 1
ATOM 999 N N . LEU A 1 121 ? 23.474 13.858 21.969 1.00 71.38 121 LEU A N 1
ATOM 1000 C CA . LEU A 1 121 ? 22.490 14.565 21.157 1.00 71.38 121 LEU A CA 1
ATOM 1001 C C . LEU A 1 121 ? 21.368 15.052 22.076 1.00 71.38 121 LEU A C 1
ATOM 1003 O O . LEU A 1 121 ? 20.638 14.252 22.657 1.00 71.38 121 LEU A O 1
ATOM 1007 N N . LEU A 1 122 ? 21.242 16.374 22.199 1.00 51.62 122 LEU A N 1
ATOM 1008 C CA . LEU A 1 122 ? 20.104 17.031 22.836 1.00 51.62 122 LEU A CA 1
ATOM 1009 C C . LEU A 1 122 ? 18.856 16.755 21.991 1.00 51.62 122 LEU A C 1
ATOM 1011 O O . LEU A 1 122 ? 18.562 17.483 21.044 1.00 51.62 122 LEU A O 1
ATOM 1015 N N . LEU A 1 123 ? 18.152 15.669 22.295 1.00 55.53 123 LEU A N 1
ATOM 1016 C CA . LEU A 1 123 ? 16.808 15.460 21.776 1.00 55.53 123 LEU A CA 1
ATOM 1017 C C . LEU A 1 123 ? 15.861 16.374 22.570 1.00 55.53 123 LEU A C 1
ATOM 1019 O O . LEU A 1 123 ? 15.931 16.369 23.802 1.00 55.53 123 LEU A O 1
ATOM 1023 N N . PRO A 1 124 ? 15.015 17.181 21.906 1.00 44.47 124 PRO A N 1
ATOM 1024 C CA . PRO A 1 124 ? 13.963 17.898 22.606 1.00 44.47 124 PRO A CA 1
ATOM 1025 C C . PRO A 1 124 ? 13.014 16.885 23.259 1.00 44.47 124 PRO A C 1
ATOM 1027 O O . PRO A 1 124 ? 12.760 15.822 22.686 1.00 44.47 124 PRO A O 1
ATOM 1030 N N . ALA A 1 125 ? 12.581 17.217 24.478 1.00 39.28 125 ALA A N 1
ATOM 1031 C CA . ALA A 1 125 ? 11.626 16.445 25.269 1.00 39.28 125 ALA A CA 1
ATOM 1032 C C . ALA A 1 125 ? 10.258 16.337 24.582 1.00 39.28 125 ALA A C 1
ATOM 1034 O O . ALA A 1 125 ? 9.887 17.293 23.860 1.00 39.28 125 ALA A O 1
#

Sequence (125 aa):
SKINIWEDCLIPNSSSRKIITVRGNRVLTRVEELIDPITGAWDEDLIRDNLWHIDAERILQIPIHHQQTEDYIAWHLTKSGIFSVRSAYYRQWKDSYLTRTPSDGLSGSSSHPIWKKIWNLLLPA

Radius of gyration: 20.54 Å; chains: 1; bounding box: 58×28×41 Å

pLDDT: mean 72.37, std 13.46, range [39.28, 91.62]

Foldseek 3Di:
DPDFLAPDLCFLPDPSSHAPFDCPPDPDTDPVVQADPPVRAGPLVVLPVRGPPVVSVRNNPDDRDPDPDPDDQQCSLDPRSDDDPVSVVVVVCCVPPVVPDDDDDDDDDDPPCVVVVVVPDPDDD